Protein AF-A0A847J044-F1 (afdb_monomer)

Foldseek 3Di:
DDDDDDDQDWADPVLLVVLCVVVVHDSVVSRVCSSVVNRDPVSVCCVVDPDPVPDDDPVVPPCSVVVVVVVVVCVVVVHDDDQDFDPDPVRVVVRD

Sequence (96 aa):
MNKRWVIKERGDPEIVQRLSHELNINTLLTNLLVQRGIKTFNEARSFFRPKLLHLHDPFLLKDMDKAIERIENAIRRQEKILIYGDYDVDGTTAVA

Radius of gyration: 21.96 Å; Cα contacts (8 Å, |Δi|>4): 53; chains: 1; bounding box: 48×36×54 Å

Secondary structure (DSSP, 8-state):
------PPPPPPHHHHHHHHHHHT--HHHHHHHHTTT--SHHHHHHHHS--GGGSPPGGGSTTHHHHHHHHHHHHHTT--------SSHHHHHHH-

Mean predicted aligned error: 5.05 Å

Solvent-accessible surface area (backbone atoms only — not comparable to full-atom values): 6049 Å² total; per-residue (Å²): 135,86,88,79,89,79,83,78,73,79,37,60,66,68,51,22,53,52,43,12,63,77,69,72,47,58,54,70,63,29,29,57,36,35,64,69,71,38,69,46,68,65,52,47,47,44,69,80,55,70,53,80,88,72,55,76,67,68,75,76,43,86,62,39,68,59,51,52,54,54,50,54,51,33,60,77,68,68,52,90,81,84,88,84,65,52,93,48,71,70,29,47,65,75,64,108

Nearest PDB structures (foldseek):
  5mag-assembly1_A  TM=6.443E-01  e=5.279E+00  Homo sapiens
  4cqg-assembly1_A  TM=4.652E-01  e=3.156E+00  Mus musculus
  4ump-assembly2_C  TM=6.388E-01  e=7.281E+00  Homo sapiens
  4ump-assembly2_B  TM=6.381E-01  e=8.281E+00  Homo sapiens

Structure (mmCIF, N/CA/C/O backbone):
data_AF-A0A847J044-F1
#
_entry.id   AF-A0A847J044-F1
#
loop_
_atom_site.group_PDB
_atom_site.id
_atom_site.type_symbol
_atom_site.label_atom_id
_atom_site.label_alt_id
_atom_site.label_comp_id
_atom_site.label_asym_id
_atom_site.label_entity_id
_atom_site.label_seq_id
_atom_site.pdbx_PDB_ins_code
_atom_site.Cartn_x
_atom_site.Cartn_y
_atom_site.Cartn_z
_atom_site.occupancy
_atom_site.B_iso_or_equiv
_atom_site.auth_seq_id
_atom_site.auth_comp_id
_atom_site.auth_asym_id
_atom_site.auth_atom_id
_atom_site.pdbx_PDB_model_num
ATOM 1 N N . MET A 1 1 ? 23.654 -21.536 0.208 1.00 62.44 1 MET A N 1
ATOM 2 C CA . MET 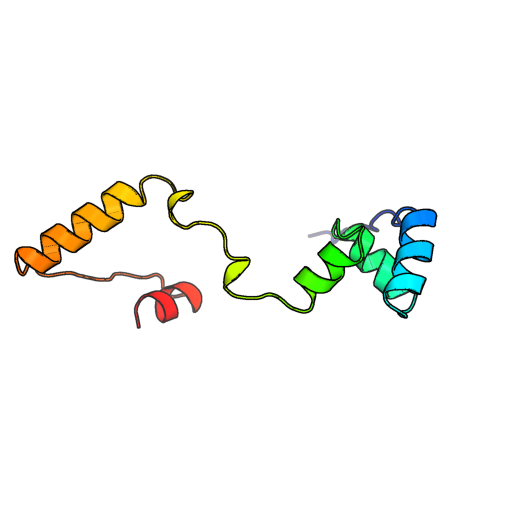A 1 1 ? 22.567 -20.805 -0.482 1.00 62.44 1 MET A CA 1
ATOM 3 C C . MET A 1 1 ? 23.170 -20.103 -1.691 1.00 62.44 1 MET A C 1
ATOM 5 O O . MET A 1 1 ? 23.970 -19.195 -1.499 1.00 62.44 1 MET A O 1
ATOM 9 N N . ASN A 1 2 ? 22.868 -20.543 -2.915 1.00 77.00 2 ASN A N 1
ATOM 10 C CA . ASN A 1 2 ? 23.413 -19.908 -4.120 1.00 77.00 2 ASN A CA 1
ATOM 11 C C . ASN A 1 2 ? 22.522 -18.727 -4.514 1.00 77.00 2 ASN A C 1
ATOM 13 O O . ASN A 1 2 ? 21.331 -18.902 -4.764 1.00 77.00 2 ASN A O 1
ATOM 17 N N . LYS A 1 3 ? 23.089 -17.518 -4.542 1.00 87.44 3 LYS A N 1
ATOM 18 C CA . LYS A 1 3 ? 22.382 -16.324 -5.018 1.00 87.44 3 LYS A CA 1
ATOM 19 C C . LYS A 1 3 ? 22.363 -16.348 -6.546 1.00 87.44 3 LYS A C 1
ATOM 21 O O . LYS A 1 3 ? 23.417 -16.442 -7.168 1.00 87.44 3 LYS A O 1
ATOM 26 N N . ARG A 1 4 ? 21.174 -16.254 -7.146 1.00 90.31 4 ARG A N 1
ATOM 27 C CA . ARG A 1 4 ? 20.992 -16.171 -8.601 1.00 90.31 4 ARG A CA 1
ATOM 28 C C . ARG A 1 4 ? 20.578 -14.756 -8.978 1.00 90.31 4 ARG A C 1
ATOM 30 O O . ARG A 1 4 ? 19.546 -14.275 -8.519 1.00 90.31 4 ARG A O 1
ATOM 37 N N . TRP A 1 5 ? 21.368 -14.117 -9.830 1.00 92.81 5 TRP A N 1
ATOM 38 C CA . TRP A 1 5 ? 20.999 -12.839 -10.427 1.00 92.81 5 TRP A CA 1
ATOM 39 C C . TRP A 1 5 ? 19.915 -13.060 -11.480 1.00 92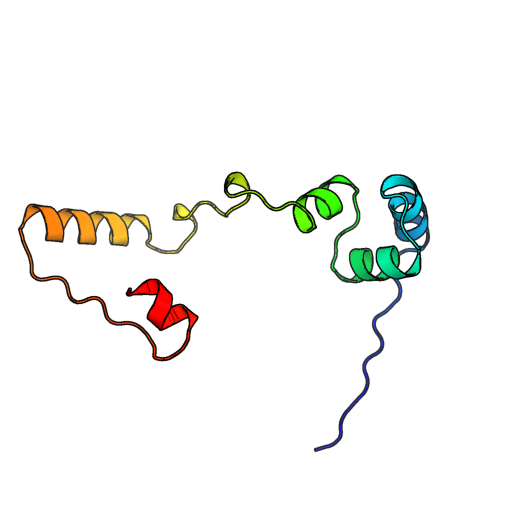.81 5 TRP A C 1
ATOM 41 O O . TRP A 1 5 ? 20.021 -13.969 -12.302 1.00 92.81 5 TRP A O 1
ATOM 51 N N . VAL A 1 6 ? 18.869 -12.237 -11.441 1.00 92.94 6 VAL A N 1
ATOM 52 C CA . VAL A 1 6 ? 17.789 -12.245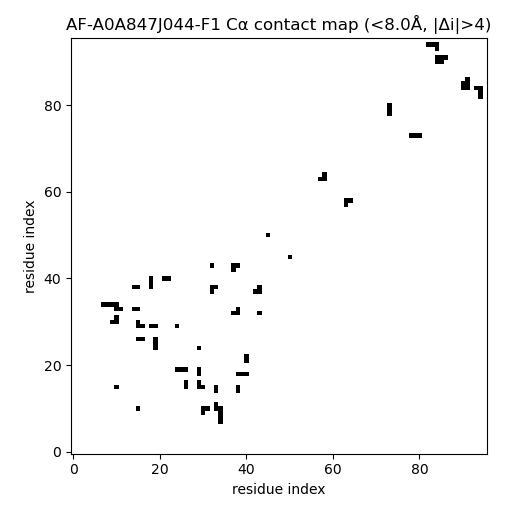 -12.430 1.00 92.94 6 VAL A CA 1
ATOM 53 C C . VAL A 1 6 ? 17.739 -10.866 -13.064 1.00 92.94 6 VAL A C 1
ATOM 55 O O . VAL A 1 6 ? 17.460 -9.875 -12.392 1.00 92.94 6 VAL A O 1
ATOM 58 N N . ILE A 1 7 ? 18.039 -10.809 -14.357 1.00 92.25 7 ILE A N 1
ATOM 59 C CA . ILE A 1 7 ? 17.967 -9.580 -15.141 1.00 92.25 7 ILE A CA 1
ATOM 60 C C . ILE A 1 7 ? 16.544 -9.477 -15.683 1.00 92.25 7 ILE A C 1
ATOM 62 O O . ILE A 1 7 ? 16.082 -10.380 -16.376 1.00 92.25 7 ILE A O 1
ATOM 66 N N . LYS A 1 8 ? 15.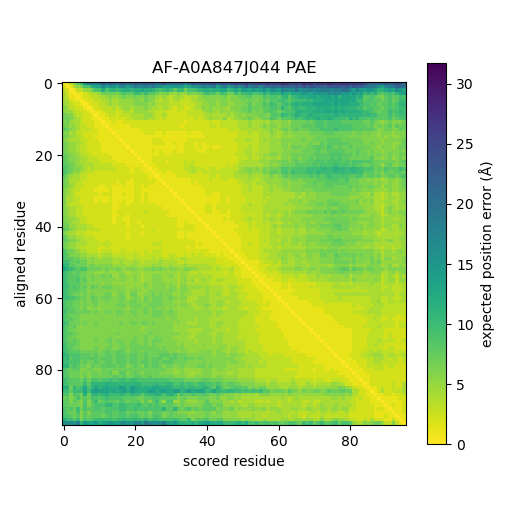841 -8.392 -15.349 1.00 92.19 8 LYS A N 1
ATOM 67 C CA . LYS A 1 8 ? 14.527 -8.119 -15.939 1.00 92.19 8 LYS A CA 1
ATOM 68 C C . LYS A 1 8 ? 14.674 -7.749 -17.411 1.00 92.19 8 LYS A C 1
ATOM 70 O O . LYS A 1 8 ? 15.563 -6.976 -17.773 1.00 92.19 8 LYS A O 1
ATOM 75 N N . GLU A 1 9 ? 13.751 -8.246 -18.226 1.00 94.50 9 GLU A N 1
ATOM 76 C CA . GLU A 1 9 ? 13.612 -7.842 -19.622 1.00 94.50 9 GLU A CA 1
ATOM 77 C C . GLU A 1 9 ? 13.399 -6.331 -19.728 1.00 94.50 9 GLU A C 1
ATOM 79 O O . GLU A 1 9 ? 12.815 -5.694 -18.843 1.00 94.50 9 GLU A O 1
ATOM 84 N N . ARG A 1 10 ? 13.927 -5.734 -20.797 1.00 94.31 10 ARG A N 1
ATOM 85 C CA . ARG A 1 10 ? 13.744 -4.304 -21.048 1.00 94.31 10 ARG A CA 1
ATOM 86 C C . ARG A 1 10 ? 12.273 -4.014 -21.326 1.00 94.31 10 ARG A C 1
ATOM 88 O O . ARG A 1 10 ? 11.564 -4.842 -21.888 1.00 94.31 10 ARG A O 1
ATOM 95 N N . GLY A 1 11 ? 11.837 -2.827 -20.917 1.00 93.38 11 GLY A N 1
ATOM 96 C CA . GLY A 1 11 ? 10.544 -2.310 -21.331 1.00 93.38 11 GLY A CA 1
ATOM 97 C C . GLY A 1 11 ? 10.501 -2.122 -22.844 1.00 93.38 11 GLY A C 1
ATOM 98 O O . GLY A 1 11 ? 11.540 -1.972 -23.489 1.00 93.38 11 GLY A O 1
ATOM 99 N N . ASP A 1 12 ? 9.290 -2.113 -23.389 1.00 96.38 12 ASP A N 1
ATOM 100 C CA . ASP A 1 12 ? 9.046 -1.812 -24.797 1.00 96.38 12 ASP A CA 1
ATOM 101 C C . ASP A 1 12 ? 9.734 -0.483 -25.189 1.00 96.38 12 ASP A C 1
ATOM 103 O O . ASP A 1 12 ? 9.417 0.555 -24.590 1.00 96.38 12 ASP A O 1
ATOM 107 N N . PRO A 1 13 ? 10.676 -0.490 -26.154 1.00 96.19 13 PRO A N 1
ATOM 108 C CA . PRO A 1 13 ? 11.433 0.697 -26.539 1.00 96.19 13 PRO A CA 1
ATOM 109 C C . PRO A 1 13 ? 10.561 1.881 -26.963 1.00 96.19 13 PRO A C 1
ATOM 111 O O . PRO A 1 13 ? 10.915 3.020 -26.656 1.00 96.19 13 PRO A O 1
ATOM 114 N N . GLU A 1 14 ? 9.427 1.637 -27.624 1.00 97.31 14 GLU A N 1
ATOM 115 C CA . GLU A 1 14 ? 8.527 2.702 -28.074 1.00 97.31 14 GLU A CA 1
ATOM 116 C C . GLU A 1 14 ? 7.842 3.371 -26.883 1.00 97.31 14 GLU A C 1
ATOM 118 O O . GLU A 1 14 ? 7.796 4.600 -26.784 1.00 97.31 14 GLU A O 1
ATOM 123 N N . ILE A 1 15 ? 7.369 2.565 -25.928 1.00 96.81 15 ILE A N 1
ATOM 124 C CA . ILE A 1 15 ? 6.761 3.065 -24.690 1.00 96.81 15 ILE A CA 1
ATOM 125 C C . ILE A 1 15 ? 7.798 3.837 -23.872 1.00 96.81 15 ILE A C 1
ATOM 127 O O . ILE A 1 15 ? 7.495 4.915 -23.364 1.00 96.81 15 ILE A O 1
ATOM 131 N N . VAL A 1 16 ? 9.026 3.318 -23.768 1.00 97.56 16 VAL A N 1
ATOM 132 C CA . VAL A 1 16 ? 10.118 3.964 -23.027 1.00 97.56 16 VAL A CA 1
ATOM 133 C C . VAL A 1 16 ? 10.481 5.315 -23.638 1.00 97.56 16 VAL A C 1
ATOM 135 O O . VAL A 1 16 ? 10.636 6.283 -22.898 1.00 97.56 16 VAL A O 1
ATOM 138 N N . GLN A 1 17 ? 10.609 5.417 -24.961 1.00 97.69 17 GLN A N 1
ATOM 139 C CA . GLN A 1 17 ? 10.936 6.691 -25.606 1.00 97.69 17 GLN A CA 1
ATOM 140 C C . GLN A 1 17 ? 9.801 7.706 -25.465 1.00 97.69 17 GLN A C 1
ATOM 142 O O . GLN A 1 17 ? 10.044 8.841 -25.050 1.00 97.69 17 GLN A O 1
ATOM 147 N N . ARG A 1 18 ? 8.558 7.289 -25.740 1.00 97.62 18 ARG A N 1
ATOM 148 C CA . ARG A 1 18 ? 7.379 8.154 -25.612 1.00 97.62 18 ARG A CA 1
ATOM 149 C C . ARG A 1 18 ? 7.246 8.699 -24.192 1.00 97.62 18 ARG A C 1
ATOM 151 O O . ARG A 1 18 ? 7.180 9.908 -23.997 1.00 97.62 18 ARG A O 1
ATOM 158 N N . LEU A 1 19 ? 7.262 7.813 -23.198 1.00 97.06 19 LEU A N 1
ATOM 159 C CA . LEU A 1 19 ? 7.064 8.190 -21.802 1.00 97.06 19 LEU A CA 1
ATOM 160 C C . LEU A 1 19 ? 8.241 9.022 -21.256 1.00 97.06 19 LEU A C 1
ATOM 162 O O . LEU A 1 19 ? 8.031 9.906 -20.430 1.00 97.06 19 LEU A O 1
ATOM 166 N N . SER A 1 20 ? 9.464 8.794 -21.750 1.00 97.31 20 SER A N 1
ATOM 167 C CA . SER A 1 20 ? 10.650 9.594 -21.410 1.00 97.31 20 SER A CA 1
ATOM 168 C C . SER A 1 20 ? 10.491 11.044 -21.862 1.00 97.31 20 SER A C 1
ATOM 170 O O . SER A 1 20 ? 10.781 11.954 -21.084 1.00 97.31 20 SER A O 1
ATOM 172 N N . HIS A 1 21 ? 9.969 11.258 -23.074 1.00 97.12 21 HIS A N 1
ATOM 173 C CA . HIS A 1 21 ? 9.662 12.588 -23.593 1.00 97.12 21 HIS A CA 1
ATOM 174 C C . HIS A 1 21 ? 8.498 13.245 -22.832 1.00 97.12 21 HIS A C 1
ATOM 176 O O . HIS A 1 21 ? 8.614 14.390 -22.407 1.00 97.12 21 HIS A O 1
ATOM 182 N N . GLU A 1 22 ? 7.398 12.519 -22.601 1.00 96.56 22 GLU A N 1
ATOM 183 C CA . GLU A 1 22 ? 6.221 13.028 -21.873 1.00 96.56 22 GLU A CA 1
ATOM 184 C C . GLU A 1 22 ? 6.540 13.453 -20.430 1.00 96.56 22 GLU A C 1
ATOM 186 O O . GLU A 1 22 ? 6.021 14.457 -19.944 1.00 96.56 22 GLU A O 1
ATOM 191 N N . LEU A 1 23 ? 7.386 12.690 -19.731 1.00 95.00 23 LEU A N 1
ATOM 192 C CA . LEU A 1 23 ? 7.787 12.971 -18.350 1.00 95.00 23 LEU A CA 1
ATOM 193 C C . LEU A 1 23 ? 9.013 13.888 -18.247 1.00 95.00 23 LEU A C 1
ATOM 195 O O . LEU A 1 23 ? 9.323 14.341 -17.145 1.00 95.00 23 LEU A O 1
ATOM 199 N N . ASN A 1 24 ? 9.707 14.148 -19.358 1.00 95.62 24 ASN A N 1
ATOM 200 C CA . ASN A 1 24 ? 10.992 14.846 -19.401 1.00 95.62 24 ASN A CA 1
ATOM 201 C C . ASN A 1 24 ? 12.034 14.238 -18.434 1.00 95.62 24 ASN A C 1
ATOM 203 O O . ASN A 1 24 ? 12.677 14.938 -17.649 1.00 95.62 24 ASN A O 1
ATOM 207 N N . ILE A 1 25 ? 12.176 12.908 -18.461 1.00 94.56 25 ILE A N 1
ATOM 208 C CA . ILE A 1 25 ? 13.144 12.158 -17.641 1.00 94.56 25 ILE A CA 1
ATOM 209 C C . ILE A 1 25 ? 13.973 11.201 -18.493 1.00 94.56 25 ILE A C 1
ATOM 211 O O . ILE A 1 25 ? 13.595 10.836 -19.603 1.00 94.56 25 ILE A O 1
ATOM 215 N N . ASN A 1 26 ? 15.097 10.737 -17.946 1.00 96.56 26 ASN A N 1
ATOM 216 C CA . ASN A 1 26 ? 16.001 9.813 -18.627 1.00 96.56 26 ASN A CA 1
ATOM 217 C C . ASN A 1 26 ? 15.314 8.480 -19.019 1.00 96.56 26 ASN A C 1
ATOM 219 O O . ASN A 1 26 ? 14.495 7.929 -18.273 1.00 96.56 26 ASN A O 1
ATOM 223 N N . THR A 1 27 ? 15.693 7.921 -20.171 1.00 96.25 27 THR A N 1
ATOM 224 C CA . THR A 1 27 ? 15.179 6.641 -20.691 1.00 96.25 27 THR A CA 1
ATOM 225 C C . THR A 1 27 ? 15.449 5.458 -19.761 1.00 96.25 27 THR A C 1
ATOM 227 O O . THR A 1 27 ? 14.640 4.537 -19.706 1.00 96.25 27 THR A O 1
ATOM 230 N N . LEU A 1 28 ? 16.522 5.490 -18.964 1.00 95.94 28 LEU A N 1
ATOM 231 C CA . LEU A 1 28 ? 16.812 4.486 -17.939 1.00 95.94 28 LEU A CA 1
ATOM 232 C C . LEU A 1 28 ? 15.744 4.474 -16.840 1.00 95.94 28 LEU A C 1
ATOM 234 O O . LEU A 1 28 ? 15.226 3.412 -16.496 1.00 95.94 28 LEU A O 1
ATOM 238 N N . LEU A 1 29 ? 15.383 5.651 -16.315 1.00 95.38 29 LEU A N 1
ATOM 239 C CA . LEU A 1 29 ? 14.321 5.782 -15.311 1.00 95.38 29 LEU A CA 1
ATOM 240 C C . LEU A 1 29 ? 12.974 5.365 -15.899 1.00 95.38 29 LEU A C 1
ATOM 242 O O . LEU A 1 29 ? 12.205 4.653 -15.258 1.00 95.38 29 LEU A O 1
ATOM 246 N N . THR A 1 30 ? 12.728 5.734 -17.152 1.00 97.00 30 THR A N 1
ATOM 247 C CA . THR A 1 30 ? 11.501 5.355 -17.851 1.00 97.00 30 THR A CA 1
ATOM 248 C C . THR A 1 30 ? 11.419 3.845 -18.085 1.00 97.00 30 THR A C 1
ATOM 250 O O . THR A 1 30 ? 10.377 3.242 -17.843 1.00 97.00 30 THR A O 1
ATOM 253 N N . ASN A 1 31 ? 12.524 3.188 -18.445 1.00 97.50 31 ASN A N 1
ATOM 254 C CA . ASN A 1 31 ? 12.588 1.731 -18.549 1.00 97.50 31 ASN A CA 1
ATOM 255 C C . ASN A 1 31 ? 12.233 1.048 -17.215 1.00 97.50 31 ASN A C 1
ATOM 257 O O . ASN A 1 31 ? 11.517 0.050 -17.210 1.00 97.50 31 ASN A O 1
ATOM 261 N N . LEU A 1 32 ? 12.668 1.606 -16.079 1.00 96.69 32 LEU A N 1
ATOM 262 C CA . LEU A 1 32 ? 12.309 1.095 -14.751 1.00 96.69 32 LEU A CA 1
ATOM 263 C C . LEU A 1 32 ? 10.821 1.272 -14.408 1.00 96.69 32 LEU A C 1
ATOM 265 O O . LEU A 1 32 ? 10.286 0.457 -13.651 1.00 96.69 32 LEU A O 1
ATOM 269 N N . LEU A 1 33 ? 10.165 2.314 -14.929 1.00 96.88 33 LEU A N 1
ATOM 270 C CA . LEU A 1 33 ? 8.716 2.510 -14.803 1.00 96.88 33 LEU A CA 1
ATOM 271 C C . LEU A 1 33 ? 7.958 1.479 -15.647 1.00 96.88 33 LEU A C 1
ATOM 273 O O . LEU A 1 33 ? 7.093 0.776 -15.126 1.00 96.88 33 LEU A O 1
ATOM 277 N N . VAL A 1 34 ? 8.360 1.290 -16.906 1.00 97.06 34 VAL A N 1
ATOM 278 C CA . VAL A 1 34 ? 7.737 0.302 -17.802 1.00 97.06 34 VAL A CA 1
ATOM 279 C C . VAL A 1 34 ? 7.893 -1.121 -17.253 1.00 97.06 34 VAL A C 1
ATOM 281 O O . VAL A 1 34 ? 6.933 -1.889 -17.248 1.00 97.06 34 VAL A O 1
ATOM 284 N N . GLN A 1 35 ? 9.052 -1.459 -16.674 1.00 96.62 35 GLN A N 1
ATOM 285 C CA . GLN A 1 35 ? 9.287 -2.736 -15.978 1.00 96.62 35 GLN A CA 1
ATOM 286 C C . GLN A 1 35 ? 8.449 -2.933 -14.698 1.00 96.62 35 GLN A C 1
ATOM 288 O O . GLN A 1 35 ? 8.386 -4.049 -14.167 1.00 96.62 35 GLN A O 1
ATOM 293 N N . ARG A 1 36 ? 7.846 -1.861 -14.170 1.00 95.62 36 ARG A N 1
ATOM 294 C CA . ARG A 1 36 ? 6.870 -1.882 -13.066 1.00 95.62 36 ARG A CA 1
ATOM 295 C C . ARG A 1 36 ? 5.420 -1.896 -13.559 1.00 95.62 36 ARG A C 1
AT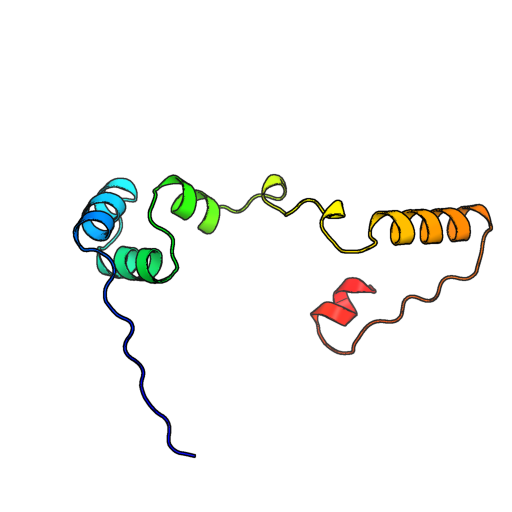OM 297 O O . ARG A 1 36 ? 4.516 -1.874 -12.736 1.00 95.62 36 ARG A O 1
ATOM 304 N N . GLY A 1 37 ? 5.199 -1.945 -14.873 1.00 96.12 37 GLY A N 1
ATOM 305 C CA . GLY A 1 37 ? 3.868 -1.906 -15.477 1.00 96.12 37 GLY A CA 1
ATOM 306 C C . GLY A 1 37 ? 3.310 -0.496 -15.678 1.00 96.12 37 GLY A C 1
ATOM 307 O O . GLY A 1 37 ? 2.186 -0.371 -16.141 1.00 96.12 37 GLY A O 1
ATOM 308 N N . ILE A 1 38 ? 4.087 0.552 -15.389 1.00 97.38 38 ILE A N 1
ATOM 309 C CA . ILE A 1 38 ? 3.696 1.952 -15.587 1.00 97.38 38 ILE A CA 1
ATOM 310 C C . ILE A 1 38 ? 4.060 2.345 -17.021 1.00 97.38 38 ILE A C 1
ATOM 312 O O . ILE A 1 38 ? 5.239 2.487 -17.348 1.00 97.38 38 ILE A O 1
ATOM 316 N N . LYS A 1 39 ? 3.058 2.482 -17.891 1.00 97.12 39 LYS A N 1
ATOM 317 C CA . LYS A 1 39 ? 3.230 2.623 -19.348 1.00 97.12 39 LYS A CA 1
ATOM 318 C C . LYS A 1 39 ? 2.697 3.942 -19.906 1.00 97.12 39 LYS A C 1
ATOM 320 O O . LYS A 1 39 ? 2.919 4.242 -21.080 1.00 97.12 39 LYS A O 1
ATOM 325 N N . THR A 1 40 ? 2.002 4.725 -19.087 1.00 97.12 40 THR A N 1
ATOM 326 C CA . THR A 1 40 ? 1.384 5.994 -19.483 1.00 97.12 40 THR A CA 1
ATOM 327 C C . THR A 1 40 ? 1.798 7.141 -18.567 1.00 97.12 40 THR A C 1
ATOM 329 O O . THR A 1 40 ? 2.118 6.941 -17.391 1.00 97.12 40 THR A O 1
ATOM 332 N N . PHE A 1 41 ? 1.725 8.371 -19.083 1.00 95.7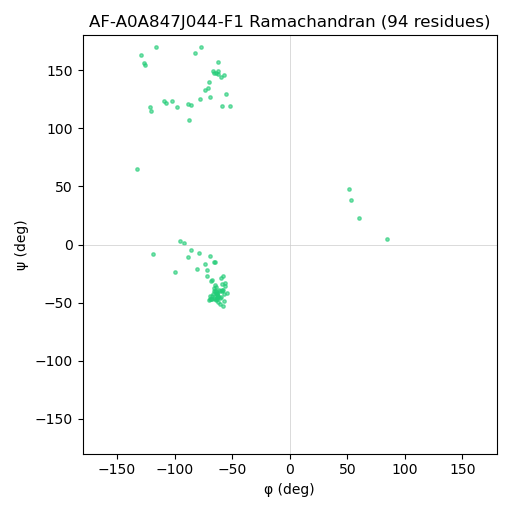5 41 PHE A N 1
ATOM 333 C CA . PHE A 1 41 ? 1.937 9.578 -18.283 1.00 95.75 41 PHE A CA 1
ATOM 334 C C . PHE A 1 41 ? 1.026 9.631 -17.050 1.00 95.75 41 PHE A C 1
ATOM 336 O O . PHE A 1 41 ? 1.470 9.992 -15.963 1.00 95.75 41 PHE A O 1
ATOM 343 N N . ASN A 1 42 ? -0.248 9.250 -17.198 1.00 95.06 42 ASN A N 1
ATOM 344 C CA . ASN A 1 42 ? -1.211 9.287 -16.098 1.00 95.06 42 ASN A CA 1
ATOM 345 C C . ASN A 1 42 ? -0.867 8.282 -14.995 1.00 95.06 42 ASN A C 1
ATOM 347 O O . ASN A 1 42 ? -0.916 8.651 -13.824 1.00 95.06 42 ASN A O 1
ATOM 351 N N . GLU A 1 43 ? -0.474 7.056 -15.346 1.00 95.94 43 GLU A N 1
ATOM 352 C CA . GLU A 1 43 ? -0.008 6.064 -14.369 1.00 95.94 43 GLU A CA 1
ATOM 353 C C . GLU A 1 43 ? 1.253 6.551 -13.649 1.00 95.94 43 GLU A C 1
ATOM 355 O O . GLU A 1 43 ? 1.328 6.477 -12.424 1.00 95.94 43 GLU A O 1
ATOM 360 N N . ALA A 1 44 ? 2.217 7.119 -14.382 1.00 95.75 44 ALA A N 1
ATOM 361 C CA . ALA A 1 44 ? 3.435 7.669 -13.793 1.00 95.75 44 ALA A CA 1
ATOM 362 C C . ALA A 1 44 ? 3.132 8.846 -12.855 1.00 95.75 44 ALA A C 1
ATOM 364 O O . ALA A 1 44 ? 3.658 8.918 -11.744 1.00 95.75 44 ALA A O 1
ATOM 365 N N . ARG A 1 45 ? 2.230 9.746 -13.258 1.00 93.19 45 ARG A N 1
ATOM 366 C CA . ARG A 1 45 ? 1.769 10.856 -12.421 1.00 93.19 45 ARG A CA 1
ATOM 367 C C . ARG A 1 45 ? 1.104 10.349 -11.144 1.00 93.19 45 ARG A C 1
ATOM 369 O O . ARG A 1 45 ? 1.416 10.866 -10.076 1.00 93.19 45 ARG A O 1
ATOM 376 N N . SER A 1 46 ? 0.215 9.361 -11.239 1.00 93.44 46 SER A N 1
ATOM 377 C CA . SER A 1 46 ? -0.453 8.766 -10.075 1.00 93.44 46 SER A CA 1
ATOM 378 C C . SER A 1 46 ? 0.530 8.055 -9.146 1.00 93.44 46 SER A C 1
ATOM 380 O O . SER A 1 46 ? 0.382 8.149 -7.931 1.00 93.44 46 SER A O 1
ATOM 382 N N . PHE A 1 47 ? 1.557 7.410 -9.704 1.00 94.31 47 PHE A N 1
ATOM 383 C CA . PHE A 1 47 ? 2.623 6.760 -8.945 1.00 94.31 47 PHE A CA 1
ATOM 384 C C . PHE A 1 47 ? 3.475 7.762 -8.153 1.00 94.31 47 PHE A C 1
ATOM 386 O O . PHE A 1 47 ? 3.731 7.553 -6.971 1.00 94.31 47 PHE A O 1
ATOM 393 N N . PHE A 1 48 ? 3.890 8.872 -8.773 1.00 93.12 48 PHE A N 1
ATOM 394 C CA . PHE A 1 48 ? 4.714 9.888 -8.102 1.00 93.12 48 PHE A CA 1
ATOM 395 C C . PHE A 1 48 ? 3.921 10.856 -7.221 1.00 93.12 48 PHE A C 1
ATOM 397 O O . PHE A 1 48 ? 4.500 11.521 -6.364 1.00 93.12 48 PHE A O 1
ATOM 404 N N . ARG A 1 49 ? 2.612 10.992 -7.454 1.00 93.38 49 ARG A N 1
ATOM 405 C CA . ARG A 1 49 ? 1.729 11.919 -6.731 1.00 93.38 49 ARG A CA 1
ATOM 406 C C . ARG A 1 49 ? 0.445 11.203 -6.299 1.00 93.38 49 ARG A C 1
ATOM 408 O O . ARG A 1 49 ? -0.637 11.549 -6.792 1.00 93.38 49 ARG A O 1
ATOM 415 N N . PRO A 1 50 ? 0.546 10.203 -5.406 1.00 94.31 50 PRO A N 1
ATOM 416 C CA . PRO A 1 50 ? -0.630 9.531 -4.885 1.00 94.31 50 PRO A CA 1
ATOM 417 C C . PRO A 1 50 ? -1.485 10.520 -4.083 1.00 94.31 50 PRO A C 1
ATOM 419 O O . PRO A 1 50 ? -0.982 11.452 -3.456 1.00 94.31 50 PRO A O 1
ATOM 422 N N . LYS A 1 51 ? -2.801 10.319 -4.121 1.00 93.88 51 LYS A N 1
ATOM 423 C CA . LYS A 1 51 ? -3.786 11.067 -3.339 1.00 93.88 51 LYS A CA 1
ATOM 424 C C . LYS A 1 51 ? -4.628 10.068 -2.562 1.00 93.88 51 LYS A C 1
ATOM 426 O O . LYS A 1 51 ? -4.822 8.954 -3.034 1.00 93.88 51 LYS A O 1
ATOM 431 N N . LEU A 1 52 ? -5.196 10.491 -1.434 1.00 92.50 52 LEU A N 1
ATOM 432 C CA . LEU A 1 52 ? -6.101 9.648 -0.641 1.00 92.50 52 LEU A CA 1
ATOM 433 C C . LEU A 1 52 ? -7.291 9.129 -1.461 1.00 92.50 52 LEU A C 1
ATOM 435 O O . LEU A 1 52 ? -7.701 7.992 -1.282 1.00 92.50 52 LEU A O 1
ATOM 439 N N . LEU A 1 53 ? -7.780 9.911 -2.429 1.00 91.94 53 LEU A N 1
ATOM 440 C CA . LEU A 1 53 ? -8.858 9.483 -3.331 1.00 91.94 53 LEU A CA 1
ATOM 441 C C . LEU A 1 53 ? -8.475 8.305 -4.250 1.00 91.94 53 LEU A C 1
ATOM 443 O O . LEU A 1 53 ? -9.350 7.725 -4.876 1.00 91.94 53 LEU A O 1
ATOM 447 N N . HIS A 1 54 ? -7.181 7.986 -4.378 1.00 90.81 54 HIS A N 1
ATOM 448 C CA . HIS A 1 54 ? -6.705 6.827 -5.138 1.00 90.81 54 HIS A CA 1
ATOM 449 C C . HIS A 1 54 ? -6.691 5.539 -4.299 1.00 90.81 54 HIS A C 1
ATOM 451 O O . HIS A 1 54 ? -6.343 4.489 -4.838 1.00 90.81 54 HIS A O 1
ATOM 457 N N . LEU A 1 55 ? -7.007 5.603 -2.999 1.00 92.69 55 LEU A N 1
ATOM 458 C CA . LEU A 1 55 ? -7.178 4.402 -2.184 1.00 92.69 55 LEU A CA 1
ATOM 459 C C . LEU A 1 55 ? -8.342 3.569 -2.727 1.00 92.69 55 LEU A C 1
ATOM 461 O O . LEU A 1 55 ? -9.321 4.102 -3.250 1.00 92.69 55 LEU A O 1
ATOM 465 N N . HIS A 1 56 ? -8.220 2.250 -2.602 1.00 92.69 56 HIS A N 1
ATOM 466 C CA . HIS A 1 56 ? -9.306 1.341 -2.940 1.00 92.69 56 HIS A CA 1
ATOM 467 C C . HIS A 1 56 ? -10.512 1.591 -2.038 1.00 92.69 56 HIS A C 1
ATOM 469 O O . HIS A 1 56 ? -10.358 1.963 -0.875 1.00 92.69 56 HIS A O 1
ATOM 475 N N . ASP A 1 57 ? -11.702 1.339 -2.576 1.00 94.56 57 ASP A N 1
ATOM 476 C CA . ASP A 1 57 ? -12.921 1.314 -1.779 1.00 94.56 57 ASP A CA 1
ATOM 477 C C . ASP A 1 57 ? -12.788 0.241 -0.675 1.00 94.56 57 ASP A C 1
ATOM 479 O O . ASP A 1 57 ? -12.607 -0.940 -1.001 1.00 94.56 57 ASP A O 1
ATOM 483 N N . PRO A 1 58 ? -12.858 0.612 0.620 1.00 93.75 58 PRO A N 1
ATOM 484 C CA . PRO A 1 58 ? -12.763 -0.338 1.724 1.00 93.75 58 PRO A CA 1
ATOM 485 C C . PRO A 1 58 ? -13.826 -1.438 1.673 1.00 93.75 58 PRO A C 1
ATOM 487 O O . PRO A 1 58 ? -13.561 -2.538 2.15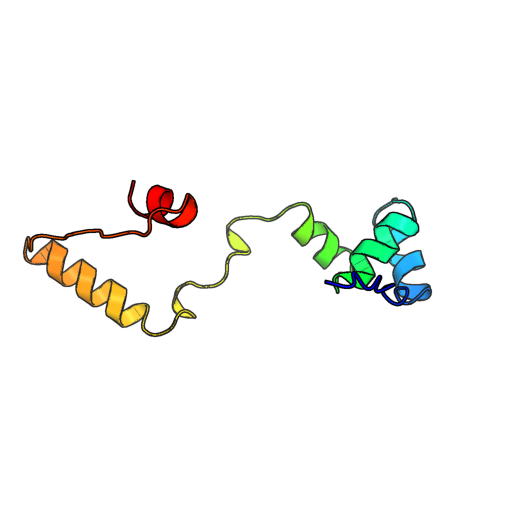2 1.00 93.75 58 PRO A O 1
ATOM 490 N N . PHE A 1 59 ? -14.992 -1.194 1.062 1.00 95.94 59 PHE A N 1
ATOM 491 C CA . PHE A 1 59 ? -16.052 -2.200 0.917 1.00 95.94 59 PHE A CA 1
ATOM 492 C C . PHE A 1 59 ? -15.694 -3.339 -0.043 1.00 95.94 59 PHE A C 1
ATOM 494 O O . PHE A 1 59 ? -16.385 -4.355 -0.080 1.00 95.94 59 PHE A O 1
ATOM 501 N N . LEU A 1 60 ? -14.590 -3.217 -0.787 1.00 96.19 60 LEU A N 1
ATOM 502 C CA . LEU A 1 60 ? -14.030 -4.325 -1.559 1.00 96.19 60 LEU A CA 1
ATOM 503 C C . LEU A 1 60 ? -13.336 -5.365 -0.668 1.00 96.19 60 LEU A C 1
ATOM 505 O O . LEU A 1 60 ? -13.085 -6.485 -1.118 1.00 96.19 60 LEU A O 1
ATOM 509 N N . LEU A 1 61 ? -13.018 -5.021 0.585 1.00 96.25 61 LEU A N 1
ATOM 510 C CA . LEU A 1 61 ? -12.526 -5.986 1.559 1.00 96.25 61 LEU A CA 1
ATOM 511 C C . LEU A 1 61 ? -13.663 -6.920 1.972 1.00 96.25 61 LEU A C 1
ATOM 513 O O . LEU A 1 61 ? -14.786 -6.505 2.257 1.00 96.25 61 LEU A O 1
ATOM 517 N N . LYS A 1 62 ? -13.349 -8.214 2.014 1.00 97.56 62 LYS A N 1
ATOM 518 C CA . LYS A 1 62 ? -14.307 -9.255 2.376 1.00 97.56 62 LYS A CA 1
ATOM 519 C C . LYS A 1 62 ? -14.929 -8.964 3.747 1.00 97.56 62 LYS A C 1
ATOM 521 O O . LYS A 1 62 ? -14.203 -8.767 4.716 1.00 97.56 62 LYS A O 1
ATOM 526 N N . ASP A 1 63 ? -16.261 -9.012 3.808 1.00 97.88 63 ASP A N 1
ATOM 527 C CA . ASP A 1 63 ? -17.070 -8.830 5.023 1.00 97.88 63 ASP A CA 1
ATOM 528 C C . ASP A 1 63 ? -16.897 -7.454 5.714 1.00 97.88 63 ASP A C 1
ATOM 530 O O . ASP A 1 63 ? -17.182 -7.320 6.907 1.00 97.88 63 ASP A O 1
ATOM 534 N N . MET A 1 64 ? -16.449 -6.419 4.986 1.00 97.88 64 MET A N 1
ATOM 535 C CA . MET A 1 64 ? -16.299 -5.060 5.531 1.00 97.88 64 MET A CA 1
ATOM 536 C C . MET A 1 64 ? -17.623 -4.488 6.063 1.00 97.88 64 MET A C 1
ATOM 538 O O . MET A 1 64 ? -17.657 -3.868 7.124 1.00 97.88 64 MET A O 1
ATOM 542 N N . ASP A 1 65 ? -18.725 -4.742 5.361 1.00 97.62 65 ASP A N 1
ATOM 543 C CA . ASP A 1 65 ? -20.084 -4.376 5.767 1.00 97.62 65 ASP A CA 1
ATOM 544 C C . ASP A 1 65 ? -20.459 -4.974 7.134 1.00 97.62 65 ASP A C 1
ATOM 546 O O . ASP A 1 65 ? -20.884 -4.256 8.043 1.00 97.62 65 ASP A O 1
ATOM 550 N N . LYS A 1 66 ? -20.211 -6.275 7.321 1.00 98.19 66 LYS A N 1
ATOM 551 C CA . LYS A 1 66 ? -20.472 -6.981 8.585 1.00 98.19 66 LYS A CA 1
ATOM 552 C C . LYS A 1 66 ? -19.573 -6.486 9.716 1.00 98.19 66 LYS A C 1
ATOM 554 O O . LYS A 1 66 ? -20.014 -6.417 10.865 1.00 98.19 66 LYS A O 1
ATOM 559 N N . ALA A 1 67 ? -18.315 -6.163 9.411 1.00 97.62 67 ALA A N 1
ATOM 560 C CA . ALA A 1 67 ? -17.370 -5.635 10.391 1.00 97.62 67 ALA A CA 1
ATOM 561 C C . ALA A 1 67 ? -17.842 -4.281 10.943 1.00 97.62 67 ALA A C 1
ATOM 563 O O . ALA A 1 67 ? -17.883 -4.100 12.162 1.00 97.62 67 ALA A O 1
ATOM 564 N N . ILE A 1 68 ? -18.269 -3.373 10.060 1.00 97.56 68 ILE A N 1
ATOM 565 C CA . ILE A 1 68 ? -18.825 -2.068 10.441 1.00 97.56 68 ILE A CA 1
ATOM 566 C C . ILE A 1 68 ? -20.075 -2.260 11.304 1.00 97.56 68 ILE A C 1
ATOM 568 O O . ILE A 1 68 ? -20.125 -1.746 12.422 1.00 97.56 68 ILE A O 1
ATOM 572 N N . GLU A 1 69 ? -21.037 -3.071 10.852 1.00 98.25 69 GLU A N 1
ATOM 573 C CA . GLU A 1 69 ? -22.274 -3.325 11.600 1.00 98.25 69 GLU A CA 1
ATOM 574 C C . GLU A 1 69 ? -21.985 -3.874 13.010 1.00 98.25 69 GLU A C 1
ATOM 576 O O . GLU A 1 69 ? -22.582 -3.446 14.006 1.00 98.25 69 GLU A O 1
ATOM 581 N N . ARG A 1 70 ? -21.031 -4.808 13.133 1.00 98.12 70 ARG A N 1
ATOM 582 C CA . ARG A 1 70 ? -20.648 -5.389 14.426 1.00 98.12 70 ARG A CA 1
ATOM 583 C C . ARG A 1 70 ? -20.060 -4.348 15.378 1.00 98.12 70 ARG A C 1
ATOM 585 O O . ARG A 1 70 ? -20.387 -4.391 16.571 1.00 98.12 70 ARG A O 1
ATOM 592 N N . ILE A 1 71 ? -19.206 -3.454 14.877 1.00 97.88 71 ILE A N 1
ATOM 593 C CA . ILE A 1 71 ? -18.564 -2.395 15.667 1.00 97.88 71 ILE A CA 1
ATOM 594 C C . ILE A 1 71 ? -19.599 -1.346 16.089 1.00 97.88 71 ILE A C 1
ATOM 596 O O . ILE A 1 71 ? -19.688 -1.026 17.274 1.00 97.88 71 ILE A O 1
ATOM 600 N N . GLU A 1 72 ? -20.449 -0.879 15.171 1.00 98.25 72 GLU A N 1
ATOM 601 C CA . GLU A 1 72 ? -21.525 0.074 15.479 1.00 98.25 72 GLU A CA 1
ATOM 602 C C . GLU A 1 72 ? -22.492 -0.470 16.539 1.00 98.25 72 GLU A C 1
ATOM 604 O O . GLU A 1 72 ? -22.923 0.252 17.443 1.00 98.25 72 GLU A O 1
ATOM 609 N N . ASN A 1 73 ? -22.816 -1.765 16.474 1.00 98.50 73 ASN A N 1
ATOM 610 C CA . ASN A 1 73 ? -23.624 -2.440 17.488 1.00 98.50 73 ASN A CA 1
ATOM 611 C C . ASN A 1 73 ? -22.945 -2.467 18.866 1.00 98.50 73 ASN A C 1
ATOM 613 O O . ASN A 1 73 ? -23.605 -2.154 19.859 1.00 98.50 73 ASN A O 1
ATOM 617 N N . ALA A 1 74 ? -21.648 -2.793 18.930 1.00 98.44 74 ALA A N 1
ATOM 618 C CA . ALA A 1 74 ? -20.879 -2.774 20.178 1.00 98.44 74 ALA A CA 1
ATOM 619 C C . ALA A 1 74 ? -20.865 -1.377 20.811 1.00 98.44 74 ALA A C 1
ATOM 621 O O . ALA A 1 74 ? -21.115 -1.242 22.008 1.00 98.44 74 ALA A O 1
ATOM 622 N N . ILE A 1 75 ? -20.638 -0.339 19.999 1.00 98.31 75 ILE A N 1
ATOM 623 C CA . ILE A 1 75 ? -20.615 1.056 20.455 1.00 98.31 75 ILE A CA 1
ATOM 624 C C . ILE A 1 75 ? -21.987 1.462 21.007 1.00 98.31 75 ILE A C 1
ATOM 626 O O . ILE A 1 75 ? -22.073 1.952 22.133 1.00 98.31 75 ILE A O 1
ATOM 630 N N . ARG A 1 76 ? -23.075 1.203 20.264 1.00 98.44 76 ARG A N 1
ATOM 631 C CA . ARG A 1 76 ? -24.450 1.523 20.700 1.00 98.44 76 ARG A CA 1
ATOM 632 C C . ARG A 1 76 ? -24.836 0.837 22.009 1.00 98.44 76 ARG A C 1
ATOM 634 O O . ARG A 1 76 ? -25.590 1.403 22.793 1.00 98.44 76 ARG A O 1
ATOM 641 N N . ARG A 1 77 ? -24.339 -0.380 22.236 1.00 98.50 77 ARG A N 1
ATOM 642 C CA . ARG A 1 77 ? -24.619 -1.190 23.430 1.00 98.50 77 ARG A CA 1
ATOM 643 C C . ARG A 1 77 ? -23.614 -0.986 24.564 1.00 98.50 77 ARG A C 1
ATOM 645 O O . ARG A 1 77 ? -23.753 -1.639 25.593 1.00 98.50 77 ARG A O 1
ATOM 652 N N . GLN A 1 78 ? -22.630 -0.101 24.386 1.00 98.06 78 GLN A N 1
ATOM 653 C CA . GLN A 1 78 ? -21.545 0.132 25.345 1.00 98.06 78 GLN A CA 1
ATOM 654 C C . GLN A 1 78 ? -20.810 -1.163 25.737 1.00 98.06 78 GLN A C 1
ATOM 656 O O . GLN A 1 78 ? -20.429 -1.370 26.890 1.00 98.06 78 GLN A O 1
ATOM 661 N N . GLU A 1 79 ? -20.617 -2.061 24.770 1.00 98.56 79 GLU A N 1
ATOM 662 C CA . GLU A 1 79 ? -19.829 -3.275 24.966 1.00 98.56 79 GLU A CA 1
ATOM 663 C C . GLU A 1 79 ? -18.351 -2.917 25.186 1.00 98.56 79 GLU A C 1
ATOM 665 O O . GLU A 1 79 ? -17.835 -1.941 24.639 1.00 98.56 79 GLU A O 1
ATOM 670 N N . LYS A 1 80 ? -17.633 -3.731 25.970 1.00 97.94 80 LYS A N 1
ATOM 671 C CA . LYS A 1 80 ? -16.174 -3.605 26.063 1.00 97.94 80 LYS A CA 1
ATOM 672 C C . LYS A 1 80 ? -15.549 -4.034 24.736 1.00 97.94 80 LYS A C 1
ATOM 674 O O . LYS A 1 80 ? -15.791 -5.151 24.283 1.00 97.94 80 LYS A O 1
ATOM 679 N N . ILE A 1 81 ? -14.716 -3.171 24.162 1.00 97.06 81 ILE A N 1
ATOM 680 C CA . ILE A 1 81 ? -13.988 -3.436 22.918 1.00 97.06 81 ILE A CA 1
ATOM 681 C C . ILE A 1 81 ? -12.508 -3.611 23.257 1.00 97.06 81 ILE A C 1
ATOM 683 O O . ILE A 1 81 ? -11.898 -2.733 23.862 1.00 97.06 81 ILE A O 1
ATOM 687 N N . LEU A 1 82 ? -11.942 -4.756 22.877 1.00 96.25 82 LEU A N 1
ATOM 688 C CA . LEU A 1 82 ? -10.503 -5.003 22.904 1.00 96.25 82 LEU A CA 1
ATOM 689 C C . LEU A 1 82 ? -9.974 -4.867 21.479 1.00 96.25 82 LEU A C 1
ATOM 691 O O . LEU A 1 82 ? -10.429 -5.587 20.592 1.00 96.25 82 LEU A O 1
ATOM 695 N N . ILE A 1 83 ? -9.002 -3.981 21.279 1.00 95.12 83 ILE A N 1
ATOM 696 C CA . ILE A 1 83 ? -8.240 -3.907 20.035 1.00 95.12 83 ILE A CA 1
ATOM 697 C C . ILE A 1 83 ? -6.934 -4.671 20.261 1.00 95.12 83 ILE A C 1
ATOM 699 O O . ILE A 1 83 ? -6.166 -4.342 21.163 1.00 95.12 83 ILE A O 1
ATOM 703 N N . TYR A 1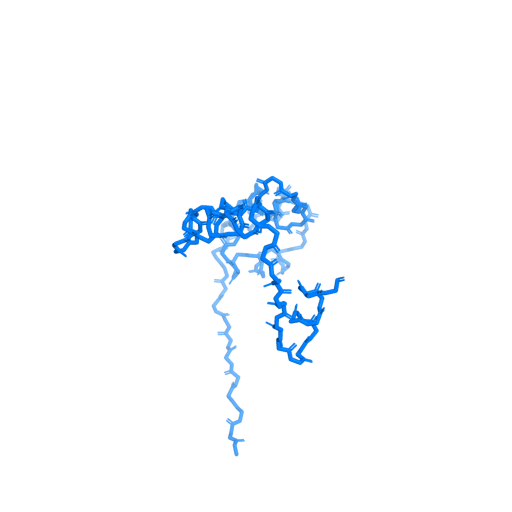 84 ? -6.722 -5.730 19.484 1.00 94.69 84 TYR A N 1
ATOM 704 C CA . TYR A 1 84 ? -5.550 -6.597 19.571 1.00 94.69 84 TYR A CA 1
ATOM 705 C C . TYR A 1 84 ? -4.828 -6.588 18.222 1.00 94.69 84 TYR A C 1
ATOM 707 O O . TYR A 1 84 ? -5.421 -6.967 17.213 1.00 94.69 84 TYR A O 1
ATOM 715 N N . GLY A 1 85 ? -3.581 -6.120 18.213 1.00 93.75 85 GLY A N 1
ATOM 716 C CA . GLY A 1 85 ? -2.738 -6.009 17.020 1.00 93.75 85 GLY A CA 1
ATOM 717 C C . GLY A 1 85 ? -1.506 -6.902 17.101 1.00 93.75 85 GLY A C 1
ATOM 718 O O . GLY A 1 85 ? -1.209 -7.471 18.153 1.00 93.75 85 GLY A O 1
ATOM 719 N N . ASP A 1 86 ? -0.797 -7.015 15.981 1.00 94.69 86 ASP A N 1
ATOM 720 C CA . ASP A 1 86 ? 0.489 -7.710 15.918 1.00 94.69 86 ASP A CA 1
ATOM 721 C C . ASP A 1 86 ? 1.644 -6.799 16.380 1.00 94.69 86 ASP A C 1
ATOM 723 O O .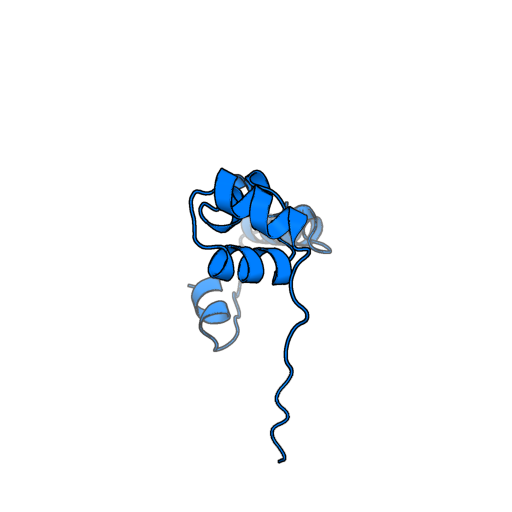 ASP A 1 86 ? 1.491 -5.583 16.510 1.00 94.69 86 ASP A O 1
ATOM 727 N N . TYR A 1 87 ? 2.803 -7.394 16.662 1.00 92.62 87 TYR A N 1
ATOM 728 C CA . TYR A 1 87 ? 3.966 -6.715 17.237 1.00 92.62 87 TYR A CA 1
ATOM 729 C C . TYR A 1 87 ? 4.783 -5.897 16.227 1.00 92.62 87 TYR A C 1
ATOM 731 O O . TYR A 1 87 ? 5.739 -5.225 16.625 1.00 92.62 87 TYR A O 1
ATOM 739 N N . ASP A 1 88 ? 4.475 -5.979 14.932 1.00 95.94 88 ASP A N 1
ATOM 740 C CA . ASP A 1 88 ? 5.159 -5.188 13.916 1.00 95.94 88 ASP A CA 1
ATOM 741 C C . ASP A 1 88 ? 4.676 -3.726 13.891 1.00 95.94 88 ASP A C 1
ATOM 743 O O . ASP A 1 88 ? 3.744 -3.312 14.588 1.00 95.94 88 ASP A O 1
ATOM 747 N N . VAL A 1 89 ? 5.384 -2.885 13.135 1.00 94.31 89 VAL A N 1
ATOM 748 C CA . VAL A 1 89 ? 5.091 -1.443 13.111 1.00 94.31 89 VAL A CA 1
ATOM 749 C C . VAL A 1 89 ? 3.705 -1.175 12.516 1.00 94.31 89 VAL A C 1
ATOM 751 O O . VAL A 1 89 ? 2.996 -0.291 12.993 1.00 94.31 89 VAL A O 1
ATOM 754 N N . ASP A 1 90 ? 3.277 -1.969 11.538 1.00 95.12 90 ASP A N 1
ATOM 755 C CA . ASP A 1 90 ? 1.956 -1.831 10.927 1.00 95.12 90 ASP A CA 1
ATOM 756 C C . ASP A 1 90 ? 0.847 -2.193 11.936 1.00 95.12 90 ASP A C 1
ATOM 758 O O . ASP A 1 90 ? -0.116 -1.446 12.097 1.00 95.12 90 ASP A O 1
ATOM 762 N N . GLY A 1 91 ? 1.014 -3.280 12.694 1.00 94.31 91 GLY A N 1
ATOM 763 C CA . GLY A 1 91 ? 0.092 -3.717 13.742 1.00 94.31 91 GLY A CA 1
ATOM 764 C C . GLY A 1 91 ? 0.015 -2.736 14.909 1.00 94.31 91 GLY A C 1
ATOM 765 O O . GLY A 1 91 ? -1.075 -2.353 15.330 1.00 94.31 91 GLY A O 1
ATOM 766 N N . THR A 1 92 ? 1.160 -2.270 15.403 1.00 94.94 92 THR A N 1
ATOM 767 C CA . THR A 1 92 ? 1.206 -1.289 16.500 1.00 94.94 92 THR A CA 1
ATOM 768 C C . THR A 1 92 ? 0.606 0.062 16.112 1.00 94.94 92 THR A C 1
ATOM 770 O O . THR A 1 92 ? -0.126 0.645 16.910 1.00 94.94 92 THR A O 1
ATOM 773 N N . THR A 1 93 ? 0.851 0.547 14.890 1.00 95.12 93 THR A N 1
ATOM 774 C CA . THR A 1 93 ? 0.250 1.802 14.401 1.00 95.12 93 THR A CA 1
ATOM 775 C C . THR A 1 93 ? -1.244 1.679 14.112 1.00 95.12 93 THR A C 1
ATOM 777 O O . THR A 1 93 ? -1.956 2.668 14.246 1.00 95.12 93 THR A O 1
ATOM 780 N N . ALA A 1 94 ? -1.743 0.486 13.772 1.00 94.25 94 ALA A N 1
ATOM 781 C CA . ALA A 1 94 ? -3.171 0.245 13.564 1.00 94.25 94 ALA A CA 1
ATOM 782 C C . ALA A 1 94 ? -3.996 0.243 14.865 1.00 94.25 94 ALA A C 1
ATOM 784 O O . ALA A 1 94 ? -5.211 0.435 14.814 1.00 94.25 94 ALA A O 1
ATOM 785 N N . VAL A 1 95 ? -3.359 -0.003 16.016 1.00 93.12 95 VAL A N 1
ATOM 786 C CA . VAL A 1 95 ? -4.027 -0.090 17.329 1.00 93.12 95 VAL A CA 1
ATOM 787 C C . VAL A 1 95 ? -3.914 1.194 18.159 1.00 93.12 95 VAL A C 1
ATOM 789 O O . VAL A 1 95 ? -4.741 1.397 19.049 1.00 93.12 95 VAL A O 1
ATOM 792 N N . ALA A 1 96 ? -2.896 2.019 17.899 1.00 81.38 96 ALA A N 1
ATOM 793 C CA . ALA A 1 96 ? -2.586 3.241 18.650 1.00 81.38 96 ALA A CA 1
ATOM 794 C C . ALA A 1 96 ? -3.671 4.326 18.533 1.00 81.38 96 ALA A C 1
ATOM 796 O O . ALA A 1 96 ? -3.959 4.954 19.580 1.00 81.38 96 ALA A O 1
#

pLDDT: mean 94.93, std 4.61, range [62.44, 98.56]